Protein AF-A0A821XNK1-F1 (afdb_monomer_lite)

pLDDT: mean 71.99, std 9.88, range [51.72, 93.56]

Secondary structure (DSSP, 8-state):
-HHHHHHHTT---TTSPP--GGGHHHHHHH---HHHHHHHT-S-S-TTTTTHHHHHHHHHHHHHHHHHHT-SSHHHHHHHHHHHHHHHHHHHHHHTTSHHHHHHHHHHTTT-

Organism: NCBI:txid392032

Structure (mmCIF, N/CA/C/O backbone):
data_AF-A0A821XNK1-F1
#
_entry.id   AF-A0A821XNK1-F1
#
loop_
_atom_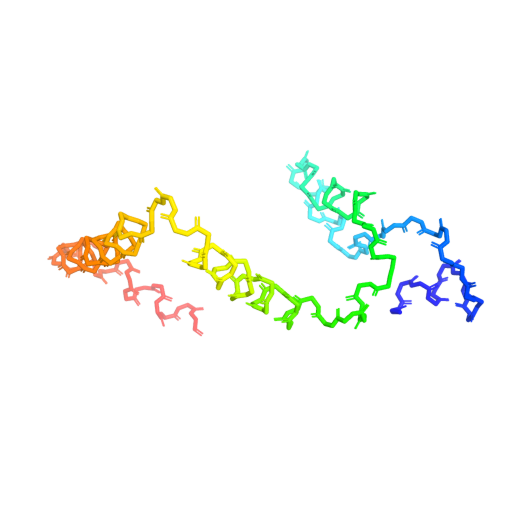site.group_PDB
_atom_site.id
_atom_site.type_symbol
_atom_site.label_atom_id
_atom_site.label_alt_id
_atom_site.label_comp_id
_atom_site.label_asym_id
_atom_site.label_entity_id
_atom_site.label_seq_id
_atom_site.pdbx_PDB_ins_code
_atom_site.Cartn_x
_atom_site.Cartn_y
_atom_site.Cartn_z
_atom_site.occupancy
_atom_site.B_iso_or_equiv
_atom_site.auth_seq_id
_atom_site.auth_comp_id
_atom_site.auth_asym_id
_atom_site.auth_atom_id
_atom_site.pdbx_PDB_model_num
ATOM 1 N N . PRO A 1 1 ? 3.903 17.769 -10.483 1.00 61.78 1 PRO A N 1
ATOM 2 C CA . PRO A 1 1 ? 3.157 17.827 -9.200 1.00 61.78 1 PRO A CA 1
ATOM 3 C C . PRO A 1 1 ? 3.230 19.260 -8.651 1.00 61.78 1 PRO A C 1
ATOM 5 O O . PRO A 1 1 ? 4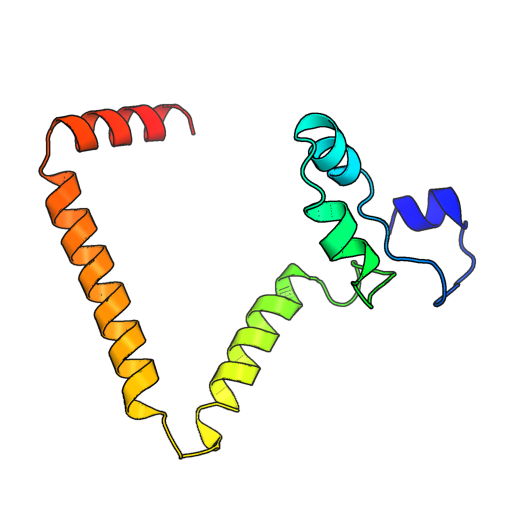.205 19.932 -8.980 1.00 61.78 1 PRO A O 1
ATOM 8 N N . PRO A 1 2 ? 2.246 19.738 -7.866 1.00 65.19 2 PRO A N 1
ATOM 9 C CA . PRO A 1 2 ? 2.176 21.144 -7.441 1.00 65.19 2 PRO A CA 1
ATOM 10 C C . PRO A 1 2 ? 3.452 21.659 -6.750 1.00 65.19 2 PRO A C 1
ATOM 12 O O . PRO A 1 2 ? 3.972 22.695 -7.139 1.00 65.19 2 PRO A O 1
ATOM 15 N N . TRP A 1 3 ? 4.045 20.865 -5.849 1.00 71.12 3 TRP A N 1
ATOM 16 C CA . TRP A 1 3 ? 5.299 21.203 -5.152 1.00 71.12 3 TRP A CA 1
ATOM 17 C C . TRP A 1 3 ? 6.510 21.384 -6.083 1.00 71.12 3 TRP A C 1
ATOM 19 O O . TRP A 1 3 ? 7.417 22.155 -5.791 1.00 71.12 3 TRP A O 1
ATOM 29 N N . TYR A 1 4 ? 6.552 20.648 -7.200 1.00 69.62 4 TYR A N 1
ATOM 30 C CA . TYR A 1 4 ? 7.668 20.709 -8.145 1.00 69.62 4 TYR A CA 1
ATOM 31 C C . TYR A 1 4 ? 7.615 22.010 -8.947 1.00 69.62 4 TYR A C 1
ATOM 33 O O . TYR A 1 4 ? 8.643 22.643 -9.152 1.00 69.62 4 TYR A O 1
ATOM 41 N N . VAL A 1 5 ? 6.407 22.433 -9.340 1.00 73.12 5 VAL A N 1
ATOM 42 C CA . VAL A 1 5 ? 6.189 23.700 -10.054 1.00 73.12 5 VAL A CA 1
ATOM 43 C C . VAL A 1 5 ? 6.528 24.893 -9.161 1.00 73.12 5 VAL A C 1
ATOM 45 O O . VAL A 1 5 ? 7.078 25.878 -9.637 1.00 73.12 5 VAL A O 1
ATOM 48 N N . GLU A 1 6 ? 6.263 24.783 -7.861 1.00 75.31 6 GLU A N 1
ATOM 49 C CA . GLU A 1 6 ? 6.580 25.819 -6.876 1.00 75.31 6 GLU A CA 1
ATOM 50 C C . GLU A 1 6 ? 8.092 25.982 -6.628 1.00 75.31 6 GLU A C 1
ATOM 52 O O . GLU A 1 6 ? 8.566 27.104 -6.477 1.00 75.31 6 GLU A O 1
ATOM 57 N N . LEU A 1 7 ? 8.867 24.888 -6.630 1.00 72.25 7 LEU A N 1
ATOM 58 C CA . LEU A 1 7 ? 10.312 24.919 -6.346 1.00 72.25 7 LEU A CA 1
ATOM 59 C C . LEU A 1 7 ? 11.204 25.053 -7.590 1.00 72.25 7 LEU A C 1
ATOM 61 O O . LEU A 1 7 ? 12.279 25.643 -7.508 1.00 72.25 7 LEU A O 1
ATOM 65 N N . TYR A 1 8 ? 10.791 24.482 -8.722 1.00 72.06 8 TYR A N 1
ATOM 66 C CA . TYR A 1 8 ? 11.614 24.351 -9.933 1.00 72.06 8 TYR A CA 1
ATOM 67 C C . TYR A 1 8 ? 10.949 24.943 -11.187 1.00 72.06 8 TYR A C 1
ATOM 69 O O . TYR A 1 8 ? 11.530 24.901 -12.271 1.00 72.06 8 TYR A O 1
ATOM 77 N N . GLY A 1 9 ? 9.743 25.510 -11.068 1.00 76.62 9 GLY A N 1
ATOM 78 C CA . GLY A 1 9 ? 8.992 26.040 -12.204 1.00 76.62 9 GLY A CA 1
ATOM 79 C C . GLY A 1 9 ? 8.516 24.947 -13.168 1.00 76.62 9 GLY A C 1
ATOM 80 O O . GLY A 1 9 ? 8.303 23.793 -12.794 1.00 76.62 9 GLY A O 1
ATOM 81 N N . PHE A 1 10 ? 8.330 25.312 -14.436 1.00 74.69 10 PHE A N 1
ATOM 82 C CA . PHE A 1 10 ? 7.906 24.381 -15.491 1.00 74.69 10 PHE A CA 1
ATOM 83 C C . PHE A 1 10 ? 9.076 23.664 -16.179 1.00 74.69 10 PHE A C 1
ATOM 85 O O . PHE A 1 10 ? 8.853 22.886 -17.107 1.00 74.69 10 PHE A O 1
ATOM 92 N N . GLU A 1 11 ? 10.316 23.900 -15.743 1.00 73.81 11 GLU A N 1
ATOM 93 C CA . GLU A 1 11 ? 11.475 23.232 -16.325 1.00 73.81 11 GLU A CA 1
ATOM 94 C C . GLU A 1 11 ? 11.550 21.768 -15.892 1.00 73.81 11 GLU A C 1
ATOM 96 O O . GLU A 1 11 ? 11.437 21.420 -14.714 1.00 73.81 11 GLU A O 1
ATOM 101 N N . PHE A 1 12 ? 11.745 20.882 -16.865 1.00 66.94 12 PHE A N 1
ATOM 102 C CA . PHE A 1 12 ? 11.770 19.444 -16.643 1.00 66.94 12 PHE A CA 1
ATOM 103 C C . PHE A 1 12 ? 13.165 18.984 -16.201 1.00 66.94 12 PHE A C 1
ATOM 105 O O . PHE A 1 12 ? 14.089 18.878 -17.005 1.00 66.94 12 PHE A O 1
ATOM 112 N N . ASN A 1 13 ? 13.317 18.683 -14.913 1.00 66.69 13 ASN A N 1
ATOM 113 C CA . ASN A 1 13 ? 14.559 18.242 -14.292 1.00 66.69 13 ASN A CA 1
ATOM 114 C C . ASN A 1 13 ? 14.350 16.893 -13.589 1.00 66.69 13 ASN A C 1
ATOM 116 O O . ASN A 1 13 ? 13.827 16.803 -12.480 1.00 66.69 13 ASN A O 1
ATOM 120 N N . LEU A 1 14 ? 14.818 15.828 -14.242 1.00 65.81 14 LEU A N 1
ATOM 121 C CA . LEU A 1 14 ? 14.770 14.448 -13.745 1.00 65.81 14 LEU A CA 1
ATOM 122 C C . LEU A 1 14 ? 15.719 14.172 -12.565 1.00 65.81 14 LEU A C 1
ATOM 124 O O . LEU A 1 14 ? 15.642 13.101 -11.971 1.00 65.81 14 LEU A O 1
ATOM 128 N N . LYS A 1 15 ? 16.632 15.097 -12.238 1.00 67.62 15 LYS A N 1
ATOM 129 C CA . LYS A 1 15 ? 17.609 14.944 -11.147 1.00 67.62 15 LYS A CA 1
ATOM 130 C C . LYS A 1 15 ? 17.146 15.565 -9.828 1.00 67.62 15 LYS A C 1
ATOM 132 O O . LYS A 1 15 ? 17.885 15.489 -8.847 1.00 67.62 15 LYS A O 1
ATOM 137 N N . ALA A 1 16 ? 15.978 16.209 -9.788 1.00 65.94 16 ALA A N 1
ATOM 138 C CA . ALA A 1 16 ? 15.479 16.794 -8.550 1.00 65.94 16 ALA A CA 1
ATOM 139 C C . ALA A 1 16 ? 15.182 15.681 -7.519 1.00 65.94 16 ALA A C 1
ATOM 141 O O . ALA A 1 16 ? 14.616 14.655 -7.882 1.00 65.94 16 ALA A O 1
ATOM 142 N N . PRO A 1 17 ? 15.570 15.829 -6.244 1.00 66.12 17 PRO A N 1
ATOM 143 C CA . PRO A 1 17 ? 15.297 14.816 -5.230 1.00 66.12 17 PRO A CA 1
ATOM 144 C C . PRO A 1 17 ? 13.792 14.717 -4.934 1.00 66.12 17 PRO A C 1
ATOM 146 O O . PRO A 1 17 ? 13.069 15.715 -4.970 1.00 66.12 17 PRO A O 1
ATOM 149 N N . GLY A 1 18 ? 13.315 13.511 -4.613 1.00 66.25 18 GLY A N 1
ATOM 150 C CA . GLY A 1 18 ? 11.931 13.291 -4.196 1.00 66.25 18 GLY A CA 1
ATOM 151 C C . GLY A 1 18 ? 11.600 14.080 -2.926 1.00 66.25 18 GLY A C 1
ATOM 152 O O . GLY A 1 18 ? 12.299 13.972 -1.918 1.00 66.25 18 GLY A O 1
ATOM 153 N N . ASN A 1 19 ? 10.531 14.876 -2.967 1.00 67.62 19 ASN A N 1
ATOM 154 C CA . ASN A 1 19 ? 10.085 15.699 -1.845 1.00 67.62 19 ASN A CA 1
ATOM 155 C C . ASN A 1 19 ? 8.764 15.152 -1.279 1.00 67.62 19 ASN A C 1
ATOM 157 O O . ASN A 1 19 ? 7.792 14.982 -2.016 1.00 67.62 19 ASN A O 1
ATOM 161 N N . ALA A 1 20 ? 8.721 14.896 0.033 1.00 65.62 20 ALA A N 1
ATOM 162 C CA . ALA A 1 20 ? 7.516 14.456 0.747 1.00 65.62 20 ALA A CA 1
ATOM 163 C C . ALA A 1 20 ? 6.449 15.566 0.894 1.00 65.62 20 ALA A C 1
ATOM 165 O O . ALA A 1 20 ? 5.361 15.310 1.414 1.00 65.62 20 ALA A O 1
ATOM 166 N N . ALA A 1 21 ? 6.732 16.785 0.419 1.00 71.31 21 ALA A N 1
ATOM 167 C CA . ALA A 1 21 ? 5.842 17.943 0.451 1.00 71.31 21 ALA A CA 1
ATOM 168 C C . ALA A 1 21 ? 5.229 18.134 1.856 1.00 71.31 21 ALA A C 1
ATOM 170 O O . ALA A 1 21 ? 5.948 18.118 2.856 1.00 71.31 21 ALA A O 1
ATOM 171 N N . GLY A 1 22 ? 3.905 18.279 1.963 1.00 68.06 22 GLY A N 1
ATOM 172 C CA . GLY A 1 22 ? 3.216 18.493 3.240 1.00 68.06 22 GLY A CA 1
ATOM 173 C C . GLY A 1 22 ? 3.422 17.387 4.285 1.00 68.06 22 GLY A C 1
ATOM 174 O O . GLY A 1 22 ? 3.338 17.675 5.477 1.00 68.06 22 GLY A O 1
ATOM 175 N N . PHE A 1 23 ? 3.768 16.156 3.882 1.00 66.81 23 PHE A N 1
ATOM 176 C CA . PHE A 1 23 ? 3.991 15.037 4.810 1.00 66.81 23 PHE A CA 1
ATOM 177 C C . PHE A 1 23 ? 5.259 15.185 5.661 1.00 66.81 23 PHE A C 1
ATOM 179 O O . PHE A 1 23 ? 5.395 14.493 6.667 1.00 66.81 23 PHE A O 1
ATOM 186 N N . ILE A 1 24 ? 6.151 16.127 5.333 1.00 71.50 24 ILE A N 1
ATOM 187 C CA . ILE A 1 24 ? 7.297 16.472 6.191 1.00 71.50 24 ILE A CA 1
ATOM 188 C C . ILE A 1 24 ? 6.824 17.001 7.555 1.00 71.50 24 ILE A C 1
ATOM 190 O O . ILE A 1 24 ? 7.485 16.757 8.561 1.00 71.50 24 ILE A O 1
ATOM 194 N N . HIS A 1 25 ? 5.652 17.645 7.625 1.00 74.56 25 HIS A N 1
ATOM 195 C CA . HIS A 1 25 ? 5.094 18.112 8.897 1.00 74.56 25 HIS A CA 1
ATOM 196 C C . HIS A 1 25 ? 4.774 16.955 9.849 1.00 74.56 25 HIS A C 1
ATOM 198 O O . HIS A 1 25 ? 4.950 17.095 11.055 1.00 74.56 25 HIS A O 1
ATOM 204 N N . PHE A 1 26 ? 4.362 15.792 9.335 1.00 75.94 26 PHE A N 1
ATOM 205 C CA . PHE A 1 26 ? 4.144 14.616 10.178 1.00 75.94 26 PHE A CA 1
ATOM 206 C C . PHE A 1 26 ? 5.456 14.131 10.804 1.00 75.94 26 PHE A C 1
ATOM 208 O O . PHE A 1 26 ? 5.503 13.861 12.005 1.00 75.94 26 PHE A O 1
ATOM 215 N N . ASP A 1 27 ? 6.531 14.067 10.017 1.00 76.94 27 ASP A N 1
ATOM 216 C CA . ASP A 1 27 ? 7.864 13.703 10.512 1.00 76.94 27 ASP A CA 1
ATOM 217 C C . ASP A 1 27 ? 8.366 14.716 11.559 1.00 76.94 27 ASP A C 1
ATOM 219 O O . ASP A 1 27 ? 8.980 14.328 12.551 1.00 76.94 27 ASP A O 1
ATOM 223 N N . GLN A 1 28 ? 8.074 16.009 11.377 1.00 79.19 28 GLN A N 1
ATOM 224 C CA . GLN A 1 28 ? 8.425 17.067 12.334 1.00 79.19 28 GLN A CA 1
ATOM 225 C C . GLN A 1 28 ? 7.639 16.965 13.647 1.00 79.19 28 GLN A C 1
ATOM 227 O O . GLN A 1 28 ? 8.214 17.164 14.713 1.00 79.19 28 GLN A O 1
ATOM 232 N N . ILE A 1 29 ? 6.345 16.638 13.580 1.00 82.94 29 ILE A N 1
ATOM 233 C CA . ILE A 1 29 ? 5.477 16.503 14.759 1.00 82.94 29 ILE A CA 1
ATOM 234 C C . ILE A 1 29 ? 5.811 15.230 15.544 1.00 82.94 29 ILE A C 1
ATOM 236 O O . ILE A 1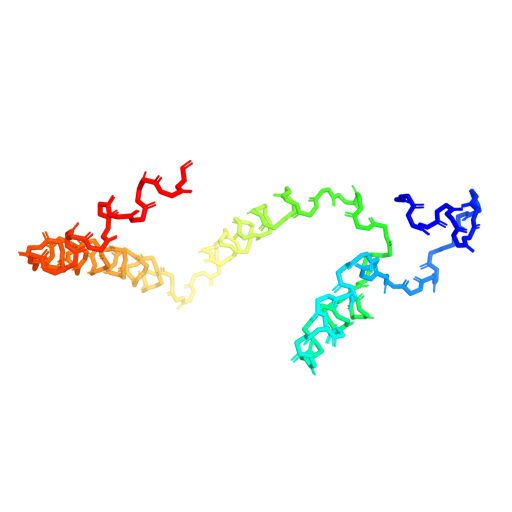 29 ? 5.835 15.243 16.772 1.00 82.94 29 ILE A O 1
ATOM 240 N N . THR A 1 30 ? 6.056 14.121 14.847 1.00 79.12 30 THR A N 1
ATOM 241 C CA . THR A 1 30 ? 6.279 12.813 15.484 1.00 79.12 30 THR A CA 1
ATOM 242 C C . THR A 1 30 ? 7.742 12.551 15.830 1.00 79.12 30 THR A C 1
ATOM 244 O O . THR A 1 30 ? 8.031 11.643 16.606 1.00 79.12 30 THR A O 1
ATOM 247 N N . GLY A 1 31 ? 8.677 13.309 15.249 1.00 76.25 31 GLY A N 1
ATOM 248 C CA . GLY A 1 31 ? 10.120 13.083 15.374 1.00 76.25 31 GLY A CA 1
ATOM 249 C C . GLY A 1 31 ? 10.615 11.816 14.663 1.00 76.25 31 GLY A C 1
ATOM 250 O O . GLY A 1 31 ? 11.810 11.514 14.692 1.00 76.25 31 GLY A O 1
ATOM 251 N N . LEU A 1 32 ? 9.720 11.065 14.015 1.00 76.25 32 LEU A N 1
ATOM 252 C CA . LEU A 1 32 ? 10.033 9.834 13.304 1.00 76.25 32 LEU A CA 1
ATOM 253 C C . LEU A 1 32 ? 10.255 10.153 11.824 1.00 76.25 32 LEU A C 1
ATOM 255 O O . LEU A 1 32 ? 9.376 10.681 11.153 1.00 76.25 32 LEU A O 1
ATOM 259 N N . LYS A 1 33 ? 11.431 9.800 11.293 1.00 74.62 33 LYS A N 1
ATOM 260 C CA . LYS A 1 33 ? 11.825 10.050 9.892 1.00 74.62 33 LYS A CA 1
ATOM 261 C C . LYS A 1 33 ? 11.202 9.038 8.922 1.00 74.62 33 LYS A C 1
ATOM 263 O O . LYS A 1 33 ? 11.918 8.371 8.172 1.00 74.62 33 LYS A O 1
ATOM 268 N N . VAL A 1 34 ? 9.886 8.857 8.982 1.00 72.19 34 VAL A N 1
ATOM 269 C CA . VAL A 1 34 ? 9.175 7.844 8.191 1.00 72.19 34 VAL A CA 1
ATOM 270 C C . VAL A 1 34 ? 9.008 8.327 6.756 1.00 72.19 34 VAL A C 1
ATOM 272 O O . VAL A 1 34 ? 9.487 7.676 5.824 1.00 72.19 34 VAL A O 1
ATOM 275 N N . PHE A 1 35 ? 8.382 9.485 6.559 1.00 69.38 35 PHE A N 1
ATOM 276 C CA . PHE A 1 35 ? 8.047 9.965 5.222 1.00 69.38 35 PHE A CA 1
ATOM 277 C C . PHE A 1 35 ? 9.255 10.583 4.516 1.00 69.38 35 PHE A C 1
ATOM 279 O O . PHE A 1 35 ? 9.464 10.329 3.331 1.00 69.38 35 PHE A O 1
ATOM 286 N N . SER A 1 36 ? 10.126 11.295 5.229 1.00 69.50 36 SER A N 1
ATOM 287 C CA . SER A 1 36 ? 11.376 11.820 4.662 1.00 69.50 36 SER A CA 1
ATOM 288 C C . SER A 1 36 ? 12.306 10.707 4.163 1.00 69.50 36 SER A C 1
ATOM 290 O O . SER A 1 36 ? 12.868 10.826 3.074 1.00 69.50 36 SER A O 1
ATOM 292 N N . SER A 1 37 ? 12.433 9.590 4.889 1.00 71.50 37 SER A N 1
ATOM 293 C CA . SER A 1 37 ? 13.245 8.437 4.462 1.00 71.50 37 SER A CA 1
ATOM 294 C C . SER A 1 37 ? 12.642 7.716 3.251 1.00 71.50 37 SER A C 1
ATOM 296 O O . SER A 1 37 ? 13.362 7.355 2.320 1.00 71.50 37 SER A O 1
ATOM 298 N N . MET A 1 38 ? 11.317 7.551 3.223 1.00 68.38 38 MET A N 1
ATOM 299 C CA . MET A 1 38 ? 10.619 6.884 2.118 1.00 68.38 38 MET A CA 1
ATOM 300 C C . MET A 1 38 ? 10.655 7.699 0.821 1.00 68.38 38 MET A C 1
ATOM 302 O O . MET A 1 38 ? 10.874 7.132 -0.247 1.00 68.38 38 MET A O 1
ATOM 306 N N . TYR A 1 39 ? 10.478 9.021 0.895 1.00 66.69 39 TYR A N 1
ATOM 307 C CA . TYR A 1 39 ? 10.469 9.892 -0.286 1.00 66.69 39 TYR A CA 1
ATOM 308 C C . TYR A 1 39 ? 11.874 10.254 -0.785 1.00 66.69 39 TYR A C 1
ATOM 310 O O . TYR A 1 39 ? 12.068 10.336 -1.994 1.00 66.69 39 TYR A O 1
ATOM 318 N N . SER A 1 40 ? 12.869 10.395 0.102 1.00 67.19 40 SER A N 1
ATOM 319 C CA . SER A 1 40 ? 14.264 10.661 -0.310 1.00 67.19 40 SER A CA 1
ATOM 320 C C . SER A 1 40 ? 14.906 9.501 -1.073 1.00 67.19 40 SER A C 1
ATOM 322 O O . SER A 1 40 ? 15.790 9.721 -1.897 1.00 67.19 40 SER A O 1
ATOM 324 N N . LYS A 1 41 ? 14.455 8.266 -0.820 1.00 65.88 41 LYS A N 1
ATOM 325 C CA . LYS A 1 41 ? 14.909 7.053 -1.517 1.00 65.88 41 LYS A CA 1
ATOM 326 C C . LYS A 1 41 ? 14.025 6.667 -2.705 1.00 65.88 41 LYS A C 1
ATOM 328 O O . LYS A 1 41 ? 14.308 5.672 -3.370 1.00 65.88 41 LYS A O 1
ATOM 333 N N . ASN A 1 42 ? 12.947 7.407 -2.963 1.00 61.97 42 ASN A N 1
ATOM 334 C CA . ASN A 1 42 ? 12.035 7.091 -4.052 1.00 61.97 42 ASN A CA 1
ATOM 335 C C . ASN A 1 42 ? 12.611 7.598 -5.381 1.00 61.97 42 ASN A C 1
ATOM 337 O O . ASN A 1 42 ? 12.894 8.784 -5.530 1.00 61.97 42 ASN A O 1
ATOM 341 N N . ALA A 1 43 ? 12.776 6.699 -6.353 1.00 57.44 43 ALA A N 1
ATOM 342 C CA . ALA A 1 43 ? 13.329 7.027 -7.668 1.00 57.44 43 ALA A CA 1
ATOM 343 C C . ALA A 1 43 ? 12.368 7.860 -8.539 1.00 57.44 43 ALA A C 1
ATOM 345 O O . ALA A 1 43 ? 12.785 8.407 -9.559 1.00 57.44 43 ALA A O 1
ATOM 346 N N . ASN A 1 44 ? 11.088 7.963 -8.157 1.00 62.34 44 ASN A N 1
ATOM 347 C CA . ASN A 1 44 ? 10.104 8.741 -8.898 1.00 62.34 44 ASN A CA 1
ATOM 348 C C . ASN A 1 44 ? 9.929 10.149 -8.310 1.00 62.34 44 ASN A C 1
ATOM 350 O O . ASN A 1 44 ? 9.088 10.394 -7.444 1.00 62.34 44 ASN A O 1
ATOM 354 N N . VAL A 1 45 ? 10.707 11.086 -8.851 1.00 57.69 45 VAL A N 1
ATOM 355 C CA . VAL A 1 45 ? 10.634 12.533 -8.582 1.00 57.69 45 VAL A CA 1
ATOM 356 C C . VAL A 1 45 ? 9.243 13.097 -8.896 1.00 57.69 45 VAL A C 1
ATOM 358 O O . VAL A 1 45 ? 8.763 14.022 -8.246 1.00 57.69 45 VAL A O 1
ATOM 361 N N . PHE A 1 46 ? 8.543 12.502 -9.860 1.00 56.56 46 PHE A N 1
ATOM 362 C CA . PHE A 1 46 ? 7.207 12.890 -10.280 1.00 56.56 46 PHE A CA 1
ATOM 363 C C . PHE A 1 46 ? 6.212 11.826 -9.830 1.00 56.56 46 PHE A C 1
ATOM 365 O O . PHE A 1 46 ? 5.631 11.126 -10.654 1.00 56.56 46 PHE A O 1
ATOM 372 N N . ALA A 1 47 ? 5.963 11.742 -8.520 1.00 56.28 47 ALA A N 1
ATOM 373 C CA . ALA A 1 47 ? 5.006 10.824 -7.882 1.00 56.28 47 ALA A CA 1
ATOM 374 C C . ALA A 1 47 ? 3.552 10.848 -8.441 1.00 56.28 47 ALA A C 1
ATOM 376 O O . ALA A 1 47 ? 2.654 10.224 -7.881 1.00 56.28 47 ALA A O 1
ATOM 377 N N . ALA A 1 48 ? 3.301 11.576 -9.530 1.00 54.00 48 ALA A N 1
ATOM 378 C CA . ALA A 1 48 ? 2.056 11.630 -10.273 1.00 54.00 48 ALA A CA 1
ATOM 379 C C . ALA A 1 48 ? 1.991 10.661 -11.475 1.00 54.00 48 ALA A C 1
ATOM 381 O O . ALA A 1 48 ? 0.879 10.359 -11.904 1.00 54.00 48 ALA A O 1
ATOM 382 N N . ILE A 1 49 ? 3.112 10.173 -12.035 1.00 51.72 49 ILE A N 1
ATOM 383 C CA . ILE A 1 49 ? 3.071 9.295 -13.223 1.00 51.72 49 ILE A CA 1
ATOM 384 C C . ILE A 1 49 ? 4.056 8.119 -13.075 1.00 51.72 49 ILE A C 1
ATOM 386 O O . ILE A 1 49 ? 5.259 8.358 -12.978 1.00 51.72 49 ILE A O 1
ATOM 390 N N . PRO A 1 50 ? 3.585 6.853 -13.077 1.00 53.78 50 PRO A N 1
ATOM 391 C CA . PRO A 1 50 ? 2.185 6.424 -12.998 1.00 53.78 50 PRO A CA 1
ATOM 392 C C . PRO A 1 50 ? 1.602 6.670 -11.595 1.00 53.78 50 PRO A C 1
ATOM 394 O O . PRO A 1 50 ? 2.343 6.794 -10.620 1.00 53.78 50 PRO A O 1
ATOM 397 N N . SER A 1 51 ? 0.269 6.733 -11.489 1.00 58.78 51 SER A N 1
ATOM 398 C CA . SER A 1 51 ? -0.429 6.869 -10.204 1.00 58.78 51 SER A CA 1
ATOM 399 C C . SER A 1 51 ? 0.074 5.823 -9.216 1.00 58.78 51 SER A C 1
ATOM 401 O O . SER A 1 51 ? -0.046 4.621 -9.457 1.00 58.78 51 SER A O 1
ATOM 403 N N . LEU A 1 52 ? 0.596 6.284 -8.083 1.00 63.78 52 LEU A N 1
ATOM 404 C CA . LEU A 1 52 ? 1.092 5.425 -7.016 1.00 63.78 52 LEU A CA 1
ATOM 405 C C . LEU A 1 52 ? 0.012 4.429 -6.538 1.00 63.78 52 LEU A C 1
ATOM 407 O O . LEU A 1 52 ? 0.299 3.264 -6.278 1.00 63.78 52 LEU A O 1
ATOM 411 N N . HIS A 1 53 ? -1.253 4.864 -6.536 1.00 61.59 53 HIS A N 1
ATOM 412 C CA . HIS A 1 53 ? -2.415 4.046 -6.178 1.00 61.59 53 HIS A CA 1
ATOM 413 C C . HIS A 1 53 ? -2.750 2.967 -7.218 1.00 61.59 53 HIS A C 1
ATOM 415 O O . HIS A 1 53 ? -3.353 1.963 -6.861 1.00 61.59 53 HIS A O 1
ATOM 421 N N . ALA A 1 54 ? -2.363 3.147 -8.483 1.00 66.06 54 ALA A N 1
ATOM 422 C CA . ALA A 1 54 ? -2.549 2.142 -9.534 1.00 66.06 54 ALA A CA 1
ATOM 423 C C . ALA A 1 54 ? -1.325 1.222 -9.674 1.00 66.06 54 ALA A C 1
ATOM 425 O O . ALA A 1 54 ? -1.465 0.029 -9.940 1.00 66.06 54 ALA A O 1
ATOM 426 N N . ALA A 1 55 ? -0.124 1.761 -9.455 1.00 66.94 55 ALA A N 1
ATOM 427 C CA . ALA A 1 55 ? 1.126 1.026 -9.581 1.00 66.94 55 ALA A CA 1
ATOM 428 C C . ALA A 1 55 ? 1.298 -0.029 -8.476 1.00 66.94 55 ALA A C 1
ATOM 430 O O . ALA A 1 55 ? 1.696 -1.151 -8.779 1.00 66.94 55 ALA A O 1
ATOM 431 N N . TYR A 1 56 ? 0.964 0.279 -7.216 1.00 68.44 56 TYR A N 1
ATOM 432 C CA . TYR A 1 56 ? 1.137 -0.680 -6.115 1.00 68.44 56 TYR A CA 1
ATOM 433 C C . TYR A 1 56 ? 0.266 -1.941 -6.236 1.00 68.44 56 TYR A C 1
ATOM 435 O O . TYR A 1 56 ? 0.818 -3.039 -6.102 1.00 68.44 56 TYR A O 1
ATOM 443 N N . PRO A 1 57 ? -1.048 -1.852 -6.532 1.00 70.69 57 PRO A N 1
ATOM 444 C CA . PRO A 1 57 ? -1.862 -3.042 -6.764 1.00 70.69 57 PRO A CA 1
ATOM 445 C C . PRO A 1 57 ? -1.370 -3.844 -7.970 1.00 70.69 57 PRO A C 1
ATOM 447 O O . PRO A 1 57 ? -1.275 -5.066 -7.896 1.00 70.69 57 PRO A O 1
ATOM 450 N N . LEU A 1 58 ? -0.987 -3.165 -9.057 1.00 73.69 58 LEU A N 1
ATOM 451 C CA . LEU A 1 58 ? -0.507 -3.818 -10.273 1.00 73.69 58 LEU A CA 1
ATOM 452 C C . LEU A 1 58 ? 0.810 -4.570 -10.044 1.00 73.69 58 LEU A C 1
ATOM 454 O O . LEU A 1 58 ? 0.922 -5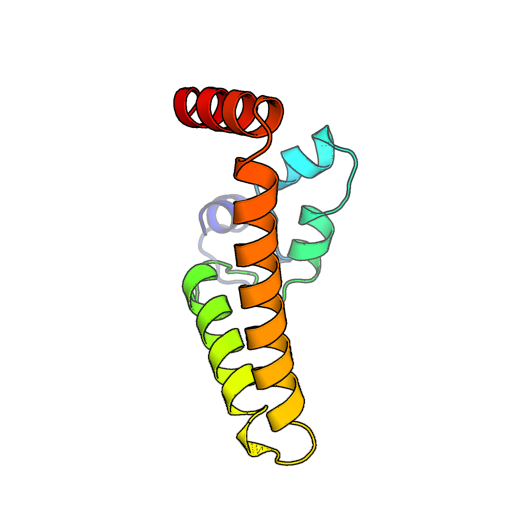.730 -10.428 1.00 73.69 58 LEU A O 1
ATOM 458 N N . ILE A 1 59 ? 1.790 -3.946 -9.385 1.00 72.19 59 ILE A N 1
ATOM 459 C CA . ILE A 1 59 ? 3.065 -4.596 -9.051 1.00 72.19 59 ILE A CA 1
ATOM 460 C C . ILE A 1 59 ? 2.822 -5.783 -8.119 1.00 72.19 59 ILE A C 1
ATOM 462 O O . ILE A 1 59 ? 3.397 -6.842 -8.339 1.00 72.19 59 ILE A O 1
ATOM 466 N N . THR A 1 60 ? 1.931 -5.649 -7.134 1.00 74.56 60 THR A N 1
ATOM 467 C CA . THR A 1 60 ? 1.563 -6.761 -6.243 1.00 74.56 60 THR A CA 1
ATOM 468 C C . THR A 1 60 ? 1.002 -7.949 -7.029 1.00 74.56 60 THR A C 1
ATOM 470 O O . THR A 1 60 ? 1.428 -9.080 -6.810 1.00 74.56 60 THR A O 1
ATOM 473 N N . VAL A 1 61 ? 0.107 -7.706 -7.993 1.00 74.12 61 VAL A N 1
ATOM 474 C CA . VAL A 1 61 ? -0.473 -8.761 -8.845 1.00 74.12 61 VAL A CA 1
ATOM 475 C C . VAL A 1 61 ? 0.566 -9.374 -9.789 1.00 74.12 61 VAL A C 1
ATOM 477 O O . VAL A 1 61 ? 0.589 -10.589 -9.966 1.00 74.12 61 VAL A O 1
ATOM 480 N N . LEU A 1 62 ? 1.447 -8.567 -10.381 1.00 74.62 62 LEU A N 1
ATOM 481 C CA . LEU A 1 62 ? 2.491 -9.051 -11.292 1.00 74.62 62 LEU A CA 1
ATOM 482 C C . LEU A 1 62 ? 3.567 -9.858 -10.564 1.00 74.62 62 LEU A C 1
ATOM 484 O O . LEU A 1 62 ? 3.996 -10.898 -11.061 1.00 74.62 62 LEU A O 1
ATOM 488 N N . VAL A 1 63 ? 3.983 -9.406 -9.381 1.00 69.25 63 VAL A N 1
ATOM 489 C CA . VAL A 1 63 ? 4.909 -10.148 -8.519 1.00 69.25 63 VAL A CA 1
ATOM 490 C C . VAL A 1 63 ? 4.252 -11.437 -8.053 1.00 69.25 63 VAL A C 1
ATOM 492 O O . VAL A 1 63 ? 4.897 -12.473 -8.128 1.00 69.25 63 VAL A O 1
ATOM 495 N N . TRP A 1 64 ? 2.971 -11.408 -7.675 1.00 65.38 64 TRP A N 1
ATOM 496 C CA . TRP A 1 64 ? 2.200 -12.614 -7.369 1.00 65.38 64 TRP A CA 1
ATOM 497 C C . TRP A 1 64 ? 2.144 -13.583 -8.560 1.00 65.38 64 TRP A C 1
ATOM 499 O O . TRP A 1 64 ? 2.385 -14.766 -8.384 1.00 65.38 64 TRP A O 1
ATOM 509 N N . PHE A 1 65 ? 1.914 -13.105 -9.785 1.00 62.44 65 PHE A N 1
ATOM 510 C CA . PHE A 1 65 ? 1.865 -13.957 -10.980 1.00 62.44 65 PHE A CA 1
ATOM 511 C C . PHE A 1 65 ? 3.242 -14.541 -11.361 1.00 62.44 65 PHE A C 1
ATOM 513 O O . PHE A 1 65 ? 3.370 -15.730 -11.667 1.00 62.44 65 PHE A O 1
ATOM 520 N N . SER A 1 66 ? 4.298 -13.724 -11.300 1.00 62.09 66 SER A N 1
ATOM 521 C CA . SER A 1 66 ? 5.696 -14.143 -11.503 1.00 62.09 66 SER A CA 1
ATOM 522 C C . SER A 1 66 ? 6.131 -15.161 -10.440 1.00 62.09 66 SER A C 1
ATOM 524 O O . SER A 1 66 ? 6.721 -16.210 -10.732 1.00 62.09 66 SER A O 1
ATOM 526 N N . ALA A 1 67 ? 5.710 -14.904 -9.203 1.00 59.69 67 ALA A N 1
ATOM 527 C CA . ALA A 1 67 ? 5.756 -15.812 -8.079 1.00 59.69 67 ALA A CA 1
ATOM 528 C C . ALA A 1 67 ? 4.550 -16.768 -8.065 1.00 59.69 67 ALA A C 1
ATOM 530 O O . ALA A 1 67 ? 3.991 -17.040 -7.025 1.00 59.69 67 ALA A O 1
ATOM 531 N N . VAL A 1 68 ? 4.111 -17.277 -9.202 1.00 60.03 68 VAL A N 1
ATOM 532 C CA . VAL A 1 68 ? 3.298 -18.504 -9.325 1.00 60.03 68 VAL A CA 1
ATOM 533 C C . VAL A 1 68 ? 3.905 -19.323 -10.459 1.00 60.03 68 VAL A C 1
ATOM 535 O O . VAL A 1 68 ? 4.030 -20.546 -10.376 1.00 60.03 68 VAL A O 1
ATOM 538 N N . TYR A 1 69 ? 4.374 -18.622 -11.494 1.00 61.56 69 TYR A N 1
ATOM 539 C CA . TYR A 1 69 ? 5.093 -19.177 -12.630 1.00 61.56 69 TYR A CA 1
ATOM 540 C C . TYR A 1 69 ? 6.401 -19.907 -12.253 1.00 61.56 69 TYR A C 1
ATOM 542 O O . TYR A 1 69 ? 6.702 -20.941 -12.844 1.00 61.56 69 TYR A O 1
ATOM 550 N N . SER A 1 70 ? 7.152 -19.458 -11.235 1.00 62.69 70 SER A N 1
ATOM 551 C CA . SER A 1 70 ? 8.514 -19.982 -10.960 1.00 62.69 70 SER A CA 1
ATOM 552 C C . SER A 1 70 ? 8.587 -21.331 -10.204 1.00 62.69 70 SER A C 1
ATOM 554 O O . SER A 1 70 ? 9.620 -21.674 -9.639 1.00 62.69 70 SER A O 1
ATOM 556 N N . ARG A 1 71 ? 7.476 -22.082 -10.125 1.00 58.53 71 ARG A N 1
ATOM 557 C CA . ARG A 1 71 ? 7.286 -23.468 -9.624 1.00 58.53 71 ARG A CA 1
ATOM 558 C C . ARG A 1 71 ? 8.091 -24.072 -8.443 1.00 58.53 71 ARG A C 1
ATOM 560 O O . ARG A 1 71 ? 7.997 -25.281 -8.268 1.00 58.53 71 ARG A O 1
ATOM 567 N N . HIS A 1 72 ? 8.766 -23.316 -7.572 1.00 59.84 72 HIS A N 1
ATOM 568 C CA . HIS A 1 72 ? 9.520 -23.920 -6.454 1.00 59.84 72 HIS A CA 1
ATOM 569 C C . HIS A 1 72 ? 8.864 -23.893 -5.048 1.00 59.84 72 HIS A C 1
ATOM 571 O O . HIS A 1 72 ? 9.210 -24.762 -4.253 1.00 59.84 72 HIS A O 1
ATOM 577 N N . HIS A 1 73 ? 7.882 -23.021 -4.730 1.00 64.88 73 HIS A N 1
ATOM 578 C CA . HIS A 1 73 ? 7.294 -22.927 -3.360 1.00 64.88 73 HIS A CA 1
ATOM 579 C C . HIS A 1 73 ? 5.759 -22.644 -3.255 1.00 64.88 73 HIS A C 1
ATOM 581 O O . HIS A 1 73 ? 5.236 -22.391 -2.174 1.00 64.88 73 HIS A O 1
ATOM 587 N N . TYR A 1 74 ? 4.985 -22.741 -4.344 1.00 57.72 74 TYR A N 1
ATOM 588 C CA . TYR A 1 74 ? 3.719 -21.985 -4.509 1.00 57.72 74 TYR A CA 1
ATOM 589 C C . TYR A 1 74 ? 2.427 -22.484 -3.870 1.00 57.72 74 TYR A C 1
ATOM 591 O O . TYR A 1 74 ? 1.522 -21.690 -3.622 1.00 57.72 74 TYR A O 1
ATOM 599 N N . VAL A 1 75 ? 2.295 -23.777 -3.601 1.00 59.75 75 VAL A N 1
ATOM 600 C CA . VAL A 1 75 ? 1.073 -24.278 -2.952 1.00 59.75 75 VAL A CA 1
ATOM 601 C C . VAL A 1 75 ? 1.033 -23.832 -1.486 1.00 59.75 75 VAL A C 1
ATOM 603 O O . VAL A 1 75 ? -0.037 -23.561 -0.949 1.00 59.75 75 VAL A O 1
ATOM 606 N N . LEU A 1 76 ? 2.202 -23.682 -0.857 1.00 61.59 76 LEU A N 1
ATOM 607 C CA . LEU A 1 76 ? 2.315 -23.308 0.548 1.00 61.59 76 LEU A CA 1
ATOM 608 C C . LEU A 1 76 ? 1.925 -21.846 0.791 1.00 61.59 76 LEU A C 1
ATOM 610 O O . LEU A 1 76 ? 1.204 -21.591 1.748 1.00 61.59 76 LEU A O 1
ATOM 614 N N . ASP A 1 77 ? 2.299 -20.913 -0.090 1.00 63.28 77 ASP A N 1
ATOM 615 C CA . ASP A 1 77 ? 1.995 -19.483 0.094 1.00 63.28 77 ASP A CA 1
ATOM 616 C C . ASP A 1 77 ? 0.504 -19.161 -0.099 1.00 63.28 77 ASP A C 1
ATOM 618 O O . ASP A 1 77 ? -0.080 -18.391 0.667 1.00 63.28 77 ASP A O 1
ATOM 622 N N . VAL A 1 78 ? -0.157 -19.796 -1.075 1.00 68.38 78 VAL A N 1
ATOM 623 C CA . VAL A 1 78 ? -1.605 -19.624 -1.301 1.00 68.38 78 VAL A CA 1
ATOM 624 C C . VAL A 1 78 ? -2.413 -20.247 -0.159 1.00 68.38 78 VAL A C 1
ATOM 626 O O . VAL A 1 78 ? -3.371 -19.640 0.328 1.00 68.38 78 VAL A O 1
ATOM 629 N N . ILE A 1 79 ? -2.007 -21.428 0.318 1.00 77.19 79 ILE A N 1
ATOM 630 C CA . ILE A 1 79 ? -2.644 -22.077 1.470 1.00 77.19 79 ILE A CA 1
ATOM 631 C C . ILE A 1 79 ? -2.383 -21.268 2.749 1.00 77.19 79 ILE A C 1
ATOM 633 O O . ILE A 1 79 ? -3.318 -21.045 3.514 1.00 77.19 79 ILE A O 1
ATOM 637 N N . ALA A 1 80 ? -1.170 -20.754 2.967 1.00 78.12 80 ALA A N 1
ATOM 638 C CA . ALA A 1 80 ? -0.845 -19.903 4.113 1.00 78.12 80 ALA A CA 1
ATOM 639 C C . ALA A 1 80 ? -1.670 -18.608 4.130 1.00 78.12 80 ALA A C 1
ATOM 641 O O . ALA A 1 80 ? -2.211 -18.247 5.177 1.00 78.12 80 ALA A O 1
ATOM 642 N N . GLY A 1 81 ? -1.842 -17.950 2.979 1.00 78.19 81 GLY A N 1
ATOM 643 C CA . GLY A 1 81 ? -2.703 -16.773 2.849 1.00 78.19 81 GLY A CA 1
ATOM 644 C C . GLY A 1 81 ? -4.170 -17.080 3.164 1.00 78.19 81 GLY A C 1
ATOM 645 O O . GLY A 1 81 ? -4.795 -16.375 3.960 1.00 78.19 81 GLY A O 1
ATOM 646 N N . GLY A 1 82 ? -4.703 -18.175 2.611 1.00 83.56 82 GLY A N 1
ATOM 647 C CA . GLY A 1 82 ? -6.063 -18.636 2.903 1.00 83.56 82 GLY A CA 1
ATOM 648 C C . GLY A 1 82 ? -6.273 -18.978 4.382 1.00 83.56 82 GLY A C 1
ATOM 649 O O . GLY A 1 82 ? -7.257 -18.551 4.987 1.00 83.56 82 GLY A O 1
ATOM 650 N N . MET A 1 83 ? -5.321 -19.684 4.996 1.00 84.00 83 MET A N 1
ATOM 651 C CA . MET A 1 83 ? -5.353 -20.014 6.424 1.00 84.00 83 MET A CA 1
ATOM 652 C C . MET A 1 83 ? -5.275 -18.764 7.300 1.00 84.00 83 MET A C 1
ATOM 654 O O . MET A 1 83 ? -6.022 -18.655 8.272 1.00 84.00 83 MET A O 1
ATOM 658 N N . CYS A 1 84 ? -4.419 -17.802 6.956 1.00 85.75 84 CYS A N 1
ATOM 659 C CA . CYS A 1 84 ? -4.299 -16.542 7.684 1.00 85.75 84 CYS A CA 1
ATOM 660 C C . CYS A 1 84 ? -5.609 -15.740 7.636 1.00 85.75 84 CYS A C 1
ATOM 662 O O . CYS A 1 84 ? -6.116 -15.326 8.680 1.00 85.75 84 CYS A O 1
ATOM 664 N N . ALA A 1 85 ? -6.217 -15.604 6.452 1.00 86.25 85 ALA A N 1
ATOM 665 C CA . ALA A 1 85 ? -7.494 -14.911 6.284 1.00 86.25 85 ALA A CA 1
ATOM 666 C C . ALA A 1 85 ? -8.628 -15.587 7.072 1.00 86.25 85 ALA A C 1
ATOM 668 O O . ALA A 1 85 ? -9.399 -14.915 7.764 1.00 86.25 85 ALA A O 1
ATOM 669 N N . LEU A 1 86 ? -8.702 -16.920 7.026 1.00 92.81 86 LEU A N 1
ATOM 670 C CA . LEU A 1 86 ? -9.695 -17.679 7.784 1.00 92.81 86 LEU A CA 1
ATOM 671 C C . LEU A 1 86 ? -9.486 -17.525 9.297 1.00 92.81 86 LEU A C 1
ATOM 673 O O . LEU A 1 86 ? -10.444 -17.303 10.037 1.00 92.81 86 LEU A O 1
ATOM 677 N N . THR A 1 87 ? -8.233 -17.579 9.750 1.00 91.12 87 THR A N 1
ATOM 678 C CA . THR A 1 87 ? -7.869 -17.392 11.161 1.00 91.12 87 THR A CA 1
ATOM 679 C C . THR A 1 87 ? -8.251 -15.994 11.638 1.00 91.12 87 THR A C 1
ATOM 681 O O . THR A 1 87 ? -8.872 -15.861 12.690 1.00 91.12 87 THR A O 1
ATOM 684 N N . ALA A 1 88 ? -7.969 -14.956 10.846 1.00 90.25 88 ALA A N 1
ATOM 685 C CA . ALA A 1 88 ? -8.353 -13.581 11.152 1.00 90.25 88 ALA A CA 1
ATOM 686 C C . ALA A 1 88 ? -9.880 -13.410 11.231 1.00 90.25 88 ALA A C 1
ATOM 688 O O . ALA A 1 88 ? -10.385 -12.754 12.143 1.00 90.25 88 ALA A O 1
ATOM 689 N N . PHE A 1 89 ? -10.631 -14.043 10.327 1.00 92.94 89 PHE A N 1
ATOM 690 C CA . PHE A 1 89 ? -12.093 -14.003 10.345 1.00 92.94 89 PHE A CA 1
ATOM 691 C C . PHE A 1 89 ? -12.689 -14.710 11.570 1.00 92.94 89 PHE A C 1
ATOM 693 O O . PHE A 1 89 ? -13.597 -14.182 12.220 1.00 92.94 89 PHE A O 1
ATOM 700 N N . ILE A 1 90 ? -12.175 -15.893 11.916 1.00 93.56 90 ILE A N 1
ATOM 701 C CA . ILE A 1 90 ? -12.599 -16.627 13.115 1.00 93.56 90 ILE A CA 1
ATOM 702 C C . ILE A 1 90 ? -12.253 -15.820 14.366 1.00 93.56 90 ILE A C 1
ATOM 704 O O . ILE A 1 90 ? -13.105 -15.647 15.236 1.00 93.56 90 ILE A O 1
ATOM 708 N N . LEU A 1 91 ? -11.043 -15.266 14.431 1.00 91.38 91 LEU A N 1
ATOM 709 C CA . LEU A 1 91 ? -10.608 -14.412 15.528 1.00 91.38 91 LEU A CA 1
ATOM 710 C C . LEU A 1 91 ? -11.540 -13.205 15.683 1.00 91.38 91 LEU A C 1
ATOM 712 O O . LEU A 1 91 ? -12.031 -12.960 16.781 1.00 91.38 91 LEU A O 1
ATOM 716 N N . TYR A 1 92 ? -11.877 -12.511 14.594 1.00 88.94 92 TYR A N 1
ATOM 717 C CA . TYR A 1 92 ? -12.846 -11.414 14.616 1.00 88.94 92 TYR A CA 1
ATOM 718 C C . TYR A 1 92 ? -14.220 -11.863 15.137 1.00 88.94 92 TYR A C 1
ATOM 720 O O . TYR A 1 92 ? -14.819 -11.180 15.970 1.00 88.94 92 TYR A O 1
ATOM 728 N N . ARG A 1 93 ? -14.714 -13.035 14.716 1.00 88.56 93 ARG A N 1
ATOM 729 C CA . ARG A 1 93 ? -15.974 -13.607 15.229 1.00 88.56 93 ARG A CA 1
ATOM 730 C C . ARG A 1 93 ? -15.925 -13.935 16.721 1.00 88.56 93 ARG A C 1
ATOM 732 O O . ARG A 1 93 ? -16.941 -13.813 17.399 1.00 88.56 93 ARG A O 1
ATOM 739 N N . LEU A 1 94 ? -14.775 -14.360 17.235 1.00 89.19 94 LEU A N 1
ATOM 740 C CA . LEU A 1 94 ? -14.596 -14.645 18.659 1.00 89.19 94 LEU A CA 1
ATOM 741 C C . LEU A 1 94 ? -14.474 -13.354 19.474 1.00 89.19 94 LEU A C 1
ATOM 743 O O . LEU A 1 94 ? -15.131 -13.214 20.503 1.00 89.19 94 LEU A O 1
ATOM 747 N N . LEU A 1 95 ? -13.701 -12.382 18.990 1.00 86.94 95 LEU A N 1
ATOM 748 C CA . LEU A 1 95 ? -13.544 -11.081 19.641 1.00 86.94 95 LEU A CA 1
ATOM 749 C C . LEU A 1 95 ? -14.869 -10.310 19.673 1.00 86.94 95 LEU A C 1
ATOM 751 O O . LEU A 1 95 ? -15.229 -9.761 20.710 1.00 86.94 95 LEU A O 1
ATOM 755 N N . SER A 1 96 ? -15.648 -10.347 18.592 1.00 80.56 96 SER A N 1
ATOM 756 C CA . SER A 1 96 ? -16.998 -9.762 18.534 1.00 80.56 96 SER A CA 1
ATOM 757 C C . SER A 1 96 ? -18.051 -10.518 19.356 1.00 80.56 96 SER A C 1
ATOM 759 O O . SER A 1 96 ? -19.209 -10.118 19.391 1.00 80.56 96 SER A O 1
ATOM 761 N N . ARG A 1 97 ? -17.704 -11.595 20.073 1.00 84.06 97 ARG A N 1
ATOM 762 C CA . ARG A 1 97 ? -18.574 -12.128 21.140 1.00 84.06 97 ARG A CA 1
ATOM 763 C C . ARG A 1 97 ? -18.335 -11.461 22.489 1.00 84.06 97 ARG A C 1
ATOM 765 O O . ARG A 1 97 ? -19.191 -11.560 23.365 1.00 84.06 97 ARG A O 1
ATOM 772 N N . ILE A 1 98 ? -17.204 -10.783 22.673 1.00 88.69 98 ILE A N 1
ATOM 773 C CA . ILE A 1 98 ? -16.885 -10.117 23.933 1.00 88.69 98 ILE A CA 1
ATOM 774 C C . ILE A 1 98 ? -17.672 -8.797 23.996 1.00 88.69 98 ILE A C 1
ATOM 776 O O . ILE A 1 98 ? -17.510 -7.941 23.120 1.00 88.69 98 ILE A O 1
ATOM 780 N N . PRO A 1 99 ? -18.500 -8.578 25.034 1.00 81.00 99 PRO A N 1
ATOM 781 C CA . PRO A 1 99 ? -19.378 -7.409 25.119 1.00 81.00 99 PRO A CA 1
ATOM 782 C C . PRO A 1 99 ? -18.599 -6.086 25.150 1.00 81.00 99 PRO A C 1
ATOM 784 O O . PRO A 1 99 ? -19.047 -5.092 24.584 1.00 81.00 99 PRO A O 1
ATOM 787 N N . THR A 1 100 ? -17.399 -6.079 25.737 1.00 84.69 100 THR A N 1
ATOM 788 C CA . THR A 1 100 ? -16.496 -4.919 25.758 1.00 84.69 100 THR A CA 1
ATOM 789 C C . THR A 1 100 ? -16.010 -4.536 24.361 1.00 84.69 100 THR A C 1
ATOM 791 O O . THR A 1 100 ? -15.999 -3.356 24.020 1.00 84.69 100 THR A O 1
ATOM 794 N N . ILE A 1 101 ? -15.657 -5.522 23.529 1.00 81.00 101 ILE A N 1
ATOM 795 C CA . ILE A 1 101 ? -15.188 -5.287 22.157 1.00 81.00 101 ILE A CA 1
ATOM 796 C C . ILE A 1 101 ? -16.345 -4.799 21.290 1.00 81.00 101 ILE A C 1
ATOM 798 O O . ILE A 1 101 ? -16.185 -3.824 20.565 1.00 81.00 101 ILE A O 1
ATOM 802 N N . ASN A 1 102 ? -17.538 -5.381 21.429 1.00 76.50 102 ASN A N 1
ATOM 803 C CA . ASN A 1 102 ? -18.723 -4.884 20.727 1.00 76.50 102 ASN A CA 1
ATOM 804 C C . ASN A 1 102 ? -19.078 -3.450 21.114 1.00 76.50 102 ASN A C 1
ATOM 806 O O . ASN A 1 102 ? -19.451 -2.661 20.247 1.00 76.50 102 ASN A O 1
ATOM 810 N N . ARG A 1 103 ? -18.928 -3.091 22.393 1.00 80.94 103 ARG A N 1
ATOM 811 C CA . ARG A 1 103 ? -19.147 -1.723 22.879 1.00 80.94 103 ARG A CA 1
ATOM 812 C C . ARG A 1 103 ? -18.116 -0.739 22.316 1.00 80.94 103 ARG A C 1
ATOM 814 O O . ARG A 1 103 ? -18.476 0.381 21.971 1.00 80.94 103 ARG A O 1
ATOM 821 N N . LEU A 1 104 ? -16.859 -1.164 22.178 1.00 81.88 104 LEU A N 1
ATOM 822 C CA . LEU A 1 104 ? -15.805 -0.371 21.541 1.00 81.88 104 LEU A CA 1
ATOM 823 C C . LEU A 1 104 ? -16.059 -0.199 20.032 1.00 81.88 104 LEU A C 1
ATOM 825 O O . LEU A 1 104 ? -15.991 0.913 19.519 1.00 81.88 104 LEU A O 1
ATOM 829 N N . LEU A 1 105 ? -16.403 -1.284 19.332 1.00 81.06 105 LEU A N 1
ATOM 830 C CA . LEU A 1 105 ? -16.684 -1.279 17.892 1.00 81.06 105 LEU A CA 1
ATOM 831 C C . LEU A 1 105 ? -17.911 -0.421 17.551 1.00 81.06 105 LEU A C 1
ATOM 833 O O . LEU A 1 105 ? -17.884 0.341 16.588 1.00 81.06 105 LEU A O 1
ATOM 837 N N . THR A 1 106 ? -18.973 -0.491 18.358 1.00 79.94 106 THR A N 1
ATOM 838 C CA . THR A 1 106 ? -20.157 0.374 18.187 1.00 79.94 106 THR A CA 1
ATOM 839 C C . THR A 1 106 ? -19.866 1.841 18.493 1.00 79.94 106 THR A C 1
ATOM 841 O O . THR A 1 106 ? -20.419 2.709 17.822 1.00 79.94 106 THR A O 1
ATOM 844 N N . ALA A 1 107 ? -18.981 2.142 19.448 1.00 80.50 107 ALA A N 1
ATOM 845 C CA . ALA A 1 107 ? -18.529 3.511 19.692 1.00 80.50 107 ALA A CA 1
ATOM 846 C C . ALA A 1 107 ? -17.687 4.062 18.526 1.00 80.50 107 ALA A C 1
ATOM 848 O O . ALA A 1 107 ? -17.878 5.210 18.132 1.00 80.50 107 ALA A O 1
ATOM 849 N N . TYR A 1 108 ? -16.810 3.240 17.939 1.00 73.19 108 TYR A N 1
ATOM 850 C CA . TYR A 1 108 ? -16.008 3.605 16.767 1.00 73.19 108 TYR A CA 1
ATOM 851 C C . TYR A 1 108 ? -16.866 3.863 15.519 1.00 73.19 108 TYR A C 1
ATOM 853 O O . TYR A 1 108 ? -16.692 4.888 14.869 1.00 73.19 108 TYR A O 1
ATOM 861 N N . ASN A 1 109 ? -17.857 3.010 15.235 1.00 76.94 109 ASN A N 1
ATOM 862 C CA . ASN A 1 109 ? -18.788 3.203 14.110 1.00 76.94 109 ASN A CA 1
ATOM 863 C C . ASN A 1 109 ? -19.638 4.480 14.207 1.00 76.94 109 ASN A C 1
ATOM 865 O O . ASN A 1 109 ? -20.286 4.842 13.235 1.00 76.94 109 ASN A O 1
ATOM 869 N N . LYS A 1 110 ? -19.688 5.132 15.372 1.00 78.06 110 LYS A N 1
ATOM 870 C CA . LYS A 1 110 ? -20.403 6.399 15.573 1.00 78.06 110 LYS A CA 1
ATOM 871 C C . LYS A 1 110 ? -19.506 7.631 15.357 1.00 78.06 110 LYS A C 1
ATOM 873 O O . LYS A 1 110 ? -20.014 8.746 15.315 1.00 78.06 110 LYS A O 1
ATOM 878 N N . LEU A 1 111 ? -18.186 7.436 15.314 1.00 72.62 111 LEU A N 1
ATOM 879 C CA . LEU A 1 111 ? -17.169 8.481 15.131 1.00 72.62 111 LEU A CA 1
ATOM 880 C C . LEU A 1 111 ? -16.773 8.684 13.661 1.00 72.62 111 LEU A C 1
ATOM 882 O O . LEU A 1 111 ? -16.195 9.719 13.339 1.00 72.62 111 LEU A O 1
ATOM 886 N N . ILE A 1 112 ?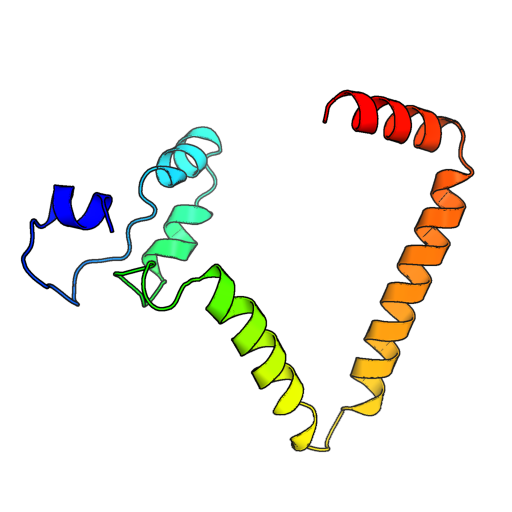 -17.063 7.699 12.810 1.00 59.56 112 ILE A N 1
ATOM 887 C CA . ILE A 1 112 ? -16.987 7.767 11.343 1.0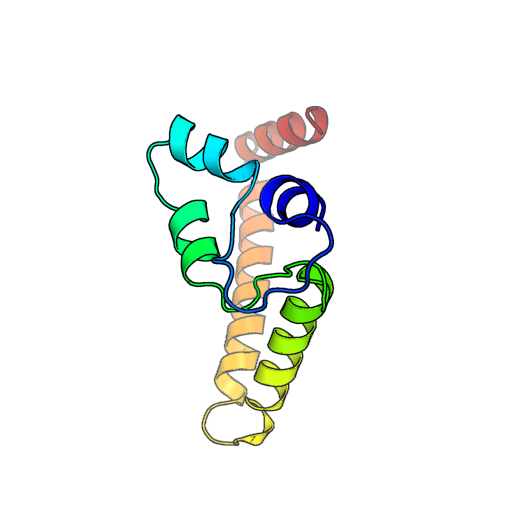0 59.56 112 ILE A CA 1
ATOM 888 C C . ILE A 1 112 ? -18.359 8.169 10.812 1.00 59.56 112 ILE A C 1
ATOM 890 O O . ILE A 1 112 ? -18.392 8.986 9.868 1.00 59.56 112 ILE A O 1
#

Radius of gyration: 21.44 Å; chains: 1; bounding box: 38×50×42 Å

InterPro domains:
  IPR036938 Phosphatidic acid phosphatase type 2/haloperoxidase superfamily [SSF48317] (48-104)
  IPR052185 Inositol Phosphorylceramide Synthase-Related [PTHR31310] (1-62)

Sequence (112 aa):
PPWYVELYGFEFNLKAPGNAAGFIHFDQITGLKVFSSMYSKNANVFAAIPSLHAAYPLITVLVWFSAVYSRHHYVLDVIAGGMCALTAFILYRLLSRIPTINRLLTAYNKLI

Foldseek 3Di:
DVVCCVPPNPDDDLPDFFDLPPCVVVCVVVVPCPSVVVRRPDSCNPCVPPPPVVVVVVVVVVVVVVVVVVPDCPVVVVVVVVVVVVVVVVVVVVQCVDVVSVVVVVVVVVVD